Protein AF-A0A9P6EJQ8-F1 (afdb_monomer_lite)

Secondary structure (DSSP, 8-state):
----------S-------HHHHHHHHHHS-SS-SEEE-TTT--EEE-----GGGS-GGGGGG---SS--------HHHHHHHHHHHHHHHHHHHHHHHHHHHHHHHHHHHHHHHHHHHHHHHHHHHHHHHHHHHHHHHHHHHHHHHHHHHHHHHHHHS-----------

Structure (mmCIF, N/CA/C/O backbone):
data_AF-A0A9P6EJQ8-F1
#
_entry.id   AF-A0A9P6EJQ8-F1
#
loop_
_atom_site.group_PDB
_atom_site.id
_atom_site.type_symbol
_atom_site.label_atom_id
_atom_site.label_alt_id
_atom_site.label_comp_id
_atom_site.label_asym_id
_atom_site.label_entity_id
_atom_site.label_seq_id
_atom_site.pdbx_PDB_ins_code
_atom_site.Cartn_x
_atom_site.Cartn_y
_atom_site.Cartn_z
_atom_site.occupancy
_atom_site.B_iso_or_equiv
_atom_site.auth_seq_id
_atom_site.auth_comp_id
_atom_site.auth_asym_id
_atom_site.auth_atom_id
_atom_site.pdbx_PDB_model_num
ATOM 1 N N . MET A 1 1 ? -19.144 -16.419 41.735 1.00 32.59 1 MET A N 1
ATOM 2 C CA . MET A 1 1 ? -19.347 -16.273 43.192 1.00 32.59 1 MET A CA 1
ATOM 3 C C . MET A 1 1 ? -20.731 -16.793 43.532 1.00 32.59 1 MET A C 1
ATOM 5 O O . MET A 1 1 ? -21.702 -16.276 43.000 1.00 32.59 1 MET A O 1
ATOM 9 N N . ALA A 1 2 ? -20.804 -17.858 44.329 1.00 35.34 2 ALA A N 1
ATOM 10 C CA . ALA A 1 2 ? -22.053 -18.372 44.878 1.00 35.34 2 ALA A CA 1
ATOM 11 C C . ALA A 1 2 ? -22.393 -17.565 46.135 1.00 35.34 2 ALA A C 1
ATOM 13 O O . ALA A 1 2 ? -21.548 -17.450 47.021 1.00 35.34 2 ALA A O 1
ATOM 14 N N . ILE A 1 3 ? -23.602 -17.015 46.213 1.00 35.62 3 ILE A N 1
ATOM 15 C CA . ILE A 1 3 ? -24.101 -16.375 47.430 1.00 35.62 3 ILE A CA 1
ATOM 16 C C . ILE A 1 3 ? -25.150 -17.320 48.012 1.00 35.62 3 ILE A C 1
ATOM 18 O O . ILE A 1 3 ? -26.318 -17.285 47.643 1.00 35.62 3 ILE A O 1
ATOM 22 N N . ASN A 1 4 ? -24.688 -18.237 48.861 1.00 40.84 4 ASN A N 1
ATOM 23 C CA . ASN A 1 4 ? -25.541 -19.063 49.707 1.00 40.84 4 ASN A CA 1
ATOM 24 C C . ASN A 1 4 ? -25.697 -18.375 51.070 1.00 40.84 4 ASN A C 1
ATOM 26 O O . ASN A 1 4 ? -24.705 -18.089 51.736 1.00 40.84 4 ASN A O 1
ATOM 30 N N . GLY A 1 5 ? -26.942 -18.170 51.496 1.00 33.09 5 GLY A N 1
ATOM 31 C CA . GLY A 1 5 ? -27.346 -17.700 52.826 1.00 33.09 5 GLY A CA 1
ATOM 32 C C . GLY A 1 5 ? -28.741 -17.069 52.727 1.00 33.09 5 GLY A C 1
ATOM 33 O O . GLY A 1 5 ? -29.002 -16.354 51.776 1.00 33.09 5 GLY A O 1
ATOM 34 N N . HIS A 1 6 ? -29.716 -17.272 53.607 1.00 35.44 6 HIS A N 1
ATOM 35 C CA . HIS A 1 6 ? -29.746 -17.926 54.905 1.00 35.44 6 HIS A CA 1
ATOM 36 C C . HIS A 1 6 ? -31.216 -18.220 55.279 1.00 35.44 6 HIS A C 1
ATOM 38 O O . HIS A 1 6 ? -32.155 -17.707 54.673 1.00 35.44 6 HIS A O 1
ATOM 44 N N . LYS A 1 7 ? -31.384 -19.060 56.304 1.00 36.50 7 LYS A N 1
ATOM 45 C CA . LYS A 1 7 ? -32.645 -19.442 56.957 1.00 36.50 7 LYS A CA 1
ATOM 46 C C . LYS A 1 7 ? -33.458 -18.240 57.461 1.00 36.50 7 LYS A C 1
ATOM 48 O O . LYS A 1 7 ? -32.913 -17.179 57.742 1.00 36.50 7 LYS A O 1
ATOM 53 N N . GLY A 1 8 ? -34.762 -18.484 57.608 1.00 43.97 8 GLY A N 1
ATOM 54 C CA . GLY A 1 8 ? -35.809 -17.521 57.929 1.00 43.97 8 GLY A CA 1
ATOM 55 C C . GLY A 1 8 ? -35.486 -16.501 59.020 1.00 43.97 8 GLY A C 1
ATOM 56 O O . GLY A 1 8 ? -35.063 -16.834 60.121 1.00 43.97 8 GLY A O 1
ATOM 57 N N . SER A 1 9 ? -35.787 -15.248 58.709 1.00 31.92 9 SER A N 1
ATOM 58 C CA . SER A 1 9 ? -36.305 -14.259 59.648 1.00 31.92 9 SER A CA 1
ATOM 59 C C . SER A 1 9 ? -36.987 -13.152 58.844 1.00 31.92 9 SER A C 1
ATOM 61 O O . SER A 1 9 ? -36.518 -12.726 57.791 1.00 31.92 9 SER A O 1
ATOM 63 N N . SER A 1 10 ? -38.164 -12.775 59.329 1.00 41.62 10 SER A N 1
ATOM 64 C CA . SER A 1 10 ? -39.053 -11.734 58.826 1.00 41.62 10 SER A CA 1
ATOM 65 C C . SER A 1 10 ? -38.354 -10.371 58.775 1.00 41.62 10 SER A C 1
ATOM 67 O O . SER A 1 10 ? -38.403 -9.642 59.756 1.00 41.62 10 SER A O 1
ATOM 69 N N . TRP A 1 11 ? -37.758 -10.015 57.637 1.00 33.53 11 TRP A N 1
ATOM 70 C CA . TRP A 1 11 ? -37.436 -8.638 57.245 1.00 33.53 11 TRP A CA 1
ATOM 71 C C . TRP A 1 11 ? -37.522 -8.549 55.715 1.00 33.53 11 TRP A C 1
ATOM 73 O O . TRP A 1 11 ? -37.157 -9.500 55.028 1.00 33.53 11 TRP A O 1
ATOM 83 N N . LEU A 1 12 ? -38.082 -7.460 55.178 1.00 39.53 12 LEU A N 1
ATOM 84 C CA . LEU A 1 12 ? -38.324 -7.265 53.743 1.00 39.53 12 LEU A CA 1
ATOM 85 C C . LEU A 1 12 ? -37.039 -7.472 52.914 1.00 39.53 12 LEU A C 1
ATOM 87 O O . LEU A 1 12 ? -36.185 -6.591 52.863 1.00 39.53 12 LEU A O 1
ATOM 91 N N . TYR A 1 13 ? -36.915 -8.614 52.233 1.00 43.34 13 TYR A N 1
ATOM 92 C CA . TYR A 1 13 ? -35.841 -8.864 51.271 1.00 43.34 13 TYR A CA 1
ATOM 93 C C . TYR A 1 13 ? -36.190 -8.211 49.930 1.00 43.34 13 TYR A C 1
ATOM 95 O O . TYR A 1 13 ? -37.126 -8.621 49.242 1.00 43.34 13 TYR A O 1
ATOM 103 N N . TRP A 1 14 ? -35.433 -7.181 49.555 1.00 50.50 14 TRP A N 1
ATOM 104 C CA . TRP A 1 14 ? -35.438 -6.644 48.199 1.00 50.50 14 TRP A CA 1
ATOM 105 C C . TRP A 1 14 ? -34.498 -7.490 47.334 1.00 50.50 14 TRP A C 1
ATOM 107 O O . TRP A 1 14 ? -33.297 -7.547 47.589 1.00 50.50 14 TRP A O 1
ATOM 117 N N . HIS A 1 15 ? -35.053 -8.173 46.335 1.00 62.97 15 HIS A N 1
ATOM 118 C CA . HIS A 1 15 ? -34.300 -8.988 45.384 1.00 62.97 15 HIS A CA 1
ATOM 119 C C . HIS A 1 15 ? -34.086 -8.195 44.089 1.00 62.97 15 HIS A C 1
ATOM 121 O O . HIS A 1 15 ? -35.040 -7.652 43.528 1.00 62.97 15 HIS A O 1
ATOM 127 N N . ILE A 1 16 ? -32.838 -8.122 43.618 1.00 63.78 16 ILE A N 1
ATOM 128 C CA . ILE A 1 16 ? -32.482 -7.460 42.358 1.00 63.78 16 ILE A CA 1
ATOM 129 C C . ILE A 1 16 ? -32.350 -8.533 41.280 1.00 63.78 16 ILE A C 1
ATOM 131 O O . ILE A 1 16 ? -31.475 -9.392 41.362 1.00 63.78 16 ILE A O 1
ATOM 135 N N . TYR A 1 17 ? -33.195 -8.462 40.256 1.00 65.12 17 TYR A N 1
ATOM 136 C CA . TYR A 1 17 ? -33.142 -9.340 39.087 1.00 65.12 17 TYR A CA 1
ATOM 137 C C . TYR A 1 17 ? -32.623 -8.562 37.875 1.00 65.12 17 TYR A C 1
ATOM 139 O O . TYR A 1 17 ? -32.929 -7.380 37.716 1.00 65.12 17 TYR A O 1
ATOM 147 N N . CYS A 1 18 ? -31.840 -9.209 37.006 1.00 60.53 18 CYS A N 1
ATOM 148 C CA . CYS A 1 18 ? -31.455 -8.599 35.734 1.00 60.53 18 CYS A CA 1
ATOM 149 C C . CYS A 1 18 ? -32.655 -8.557 34.770 1.00 60.53 18 CYS A C 1
ATOM 151 O O . CYS A 1 18 ? -33.633 -9.287 34.946 1.00 60.53 18 CYS A O 1
ATOM 153 N N . ASN A 1 19 ? -32.569 -7.729 33.724 1.00 59.53 19 ASN A N 1
ATOM 154 C CA . ASN A 1 19 ? -33.673 -7.545 32.777 1.00 59.53 19 ASN A CA 1
ATOM 155 C C . ASN A 1 19 ? -34.105 -8.867 32.107 1.00 59.53 19 ASN A C 1
ATOM 157 O O . ASN A 1 19 ? -35.291 -9.100 31.907 1.00 59.53 19 ASN A O 1
ATOM 161 N N . ASN A 1 20 ? -33.158 -9.772 31.837 1.00 63.69 20 ASN A N 1
ATOM 162 C CA . ASN A 1 20 ? -33.460 -11.080 31.249 1.00 63.69 20 ASN A CA 1
ATOM 163 C C . ASN A 1 20 ? -34.264 -11.959 32.213 1.00 63.69 20 ASN A C 1
ATOM 165 O O . ASN A 1 20 ? -35.306 -12.471 31.829 1.00 63.69 20 ASN A O 1
ATOM 169 N N . CYS A 1 21 ? -33.857 -12.047 33.484 1.00 62.03 21 CYS A N 1
ATOM 170 C CA . CYS A 1 21 ? -34.600 -12.807 34.492 1.00 62.03 21 CYS A CA 1
ATOM 171 C C . CYS A 1 21 ? -36.030 -12.280 34.684 1.00 62.03 21 CYS A C 1
ATOM 173 O O . CYS A 1 21 ? -36.950 -13.068 34.894 1.00 62.03 21 CYS A O 1
ATOM 175 N N . ILE A 1 22 ? -36.227 -10.960 34.606 1.00 68.25 22 ILE A N 1
ATOM 176 C CA . ILE A 1 22 ? -37.558 -10.342 34.692 1.00 68.25 22 ILE A CA 1
ATOM 177 C C . ILE A 1 22 ? -38.393 -10.698 33.457 1.00 68.25 22 ILE A C 1
ATOM 179 O O . ILE A 1 22 ? -39.538 -11.122 33.601 1.00 68.25 22 ILE A O 1
ATOM 183 N N . ASN A 1 23 ? -37.824 -10.567 32.258 1.00 65.25 23 ASN A N 1
ATOM 184 C CA . ASN A 1 23 ? -38.519 -10.876 31.008 1.00 65.25 23 ASN A CA 1
ATOM 185 C C . ASN A 1 23 ? -38.900 -12.356 30.910 1.00 65.25 23 ASN A C 1
ATOM 187 O O . ASN A 1 23 ? -40.037 -12.666 30.560 1.00 65.25 23 ASN A O 1
ATOM 191 N N . ASP A 1 24 ? -37.995 -13.257 31.289 1.00 69.56 24 ASP A N 1
ATOM 192 C CA . ASP A 1 24 ? -38.246 -14.699 31.311 1.00 69.56 24 ASP A CA 1
ATOM 193 C C . ASP A 1 24 ? -39.367 -15.044 32.300 1.00 69.56 24 ASP A C 1
ATOM 195 O O . ASP A 1 24 ? -40.251 -15.848 32.000 1.00 69.56 24 ASP A O 1
ATOM 199 N N . TYR A 1 25 ? -39.386 -14.385 33.464 1.00 70.31 25 TYR A N 1
ATOM 200 C CA . TYR A 1 25 ? -40.440 -14.557 34.459 1.00 70.31 25 TYR A CA 1
ATOM 201 C C . TYR A 1 25 ? -41.805 -14.065 33.959 1.00 70.31 25 TYR A C 1
ATOM 203 O O . TYR A 1 25 ? -42.810 -14.764 34.100 1.00 70.31 25 TYR A O 1
ATOM 211 N N . VAL A 1 26 ? -41.852 -12.876 33.350 1.00 66.38 26 VAL A N 1
ATOM 212 C CA . VAL A 1 26 ? -43.079 -12.308 32.768 1.00 66.38 26 VAL A CA 1
ATOM 213 C C . VAL A 1 26 ? -43.595 -13.183 31.624 1.00 66.38 26 VAL A C 1
ATOM 215 O O . VAL A 1 26 ? -44.798 -13.424 31.543 1.00 66.38 26 VAL A O 1
ATOM 218 N N . ALA A 1 27 ? -42.702 -13.703 30.780 1.00 68.31 27 ALA A N 1
ATOM 219 C CA . ALA A 1 27 ? -43.055 -14.591 29.677 1.00 68.31 27 ALA A CA 1
ATOM 220 C C . ALA A 1 27 ? -43.571 -15.961 30.154 1.00 68.31 27 ALA A C 1
ATOM 222 O O . ALA A 1 27 ? -44.469 -16.529 29.532 1.00 68.31 27 ALA A O 1
ATOM 223 N N . ALA A 1 28 ? -43.028 -16.487 31.257 1.00 70.19 28 ALA A N 1
ATOM 224 C CA . ALA A 1 28 ? -43.421 -17.776 31.825 1.00 70.19 28 ALA A CA 1
ATOM 225 C C . ALA A 1 28 ? -44.683 -17.711 32.705 1.00 70.19 28 ALA A C 1
ATOM 227 O O . ALA A 1 28 ? -45.318 -18.742 32.946 1.00 70.19 28 ALA A O 1
ATOM 228 N N . SER A 1 29 ? -45.050 -16.533 33.219 1.00 63.66 29 SER A N 1
ATOM 229 C CA . SER A 1 29 ? -46.166 -16.410 34.156 1.00 63.66 29 SER A CA 1
ATOM 230 C C . SER A 1 29 ? -47.521 -16.549 33.440 1.00 63.66 29 SER A C 1
ATOM 232 O O . SER A 1 29 ? -47.786 -15.848 32.457 1.00 63.66 29 SER A O 1
ATOM 234 N N . PRO A 1 30 ? -48.426 -17.434 33.903 1.00 56.09 30 PRO A N 1
ATOM 235 C CA . PRO A 1 30 ? -49.747 -17.577 33.308 1.00 56.09 30 PRO A CA 1
ATOM 236 C C . PRO A 1 30 ? -50.533 -16.269 33.465 1.00 56.09 30 PRO A C 1
ATOM 238 O O . PRO A 1 30 ? -50.619 -15.722 34.560 1.00 56.09 30 PRO A O 1
ATOM 241 N N . LYS A 1 31 ? -51.145 -15.801 32.366 1.00 54.47 31 LYS A N 1
ATOM 242 C CA . LYS A 1 31 ? -51.876 -14.524 32.173 1.00 54.47 31 LYS A CA 1
ATOM 243 C C . LYS A 1 31 ? -53.062 -14.238 33.128 1.00 54.47 31 LYS A C 1
ATOM 245 O O . LYS A 1 31 ? -53.940 -13.447 32.796 1.00 54.47 31 LYS A O 1
ATOM 250 N N . LYS A 1 32 ? -53.161 -14.887 34.288 1.00 50.69 32 LYS A N 1
ATOM 251 C CA . LYS A 1 32 ? -54.255 -14.728 35.252 1.00 50.69 32 LYS A CA 1
ATOM 252 C C . LYS A 1 32 ? -53.740 -14.098 36.539 1.00 50.69 32 LYS A C 1
ATOM 254 O O . LYS A 1 32 ? -53.442 -14.784 37.509 1.00 50.69 32 LYS A O 1
ATOM 259 N N . GLY A 1 33 ? -53.704 -12.771 36.528 1.00 56.41 33 GLY A N 1
ATOM 260 C CA . GLY A 1 33 ? -53.516 -11.948 37.715 1.00 56.41 33 GLY A CA 1
ATOM 261 C C . GLY A 1 33 ? -52.240 -11.129 37.650 1.00 56.41 33 GLY A C 1
ATOM 262 O O . GLY A 1 33 ? -51.164 -11.649 37.373 1.00 56.41 33 GLY A O 1
ATOM 263 N N . PHE A 1 34 ? -52.371 -9.839 37.949 1.00 63.56 34 PHE A N 1
ATOM 264 C CA . PHE A 1 34 ? -51.285 -8.889 38.194 1.00 63.56 34 PHE A CA 1
ATOM 265 C C . PHE A 1 34 ? -50.515 -9.254 39.474 1.00 63.56 34 PHE A C 1
ATOM 267 O O . PHE A 1 34 ? -50.349 -8.430 40.368 1.00 63.56 34 PHE A O 1
ATOM 274 N N . SER A 1 35 ? -50.100 -10.511 39.621 1.00 62.72 35 SER A N 1
ATOM 275 C CA . SER A 1 35 ? -49.397 -11.034 40.783 1.00 62.72 35 SER A CA 1
ATOM 276 C C . SER A 1 35 ? -48.364 -12.077 40.375 1.00 62.72 35 SER A C 1
ATOM 278 O O . SER A 1 35 ? -48.712 -13.087 39.769 1.00 62.72 35 SER A O 1
ATOM 280 N N . GLY A 1 36 ? -47.106 -11.833 40.732 1.00 70.62 36 GLY A N 1
ATOM 281 C CA . GLY A 1 36 ? -46.003 -12.778 40.617 1.00 70.62 36 GLY A CA 1
ATOM 282 C C . GLY A 1 36 ? -45.647 -13.393 41.971 1.00 70.62 36 GLY A C 1
ATOM 283 O O . GLY A 1 36 ? -46.052 -12.913 43.025 1.00 70.62 36 GLY A O 1
ATOM 284 N N . LYS A 1 37 ? -44.872 -14.472 41.952 1.00 70.88 37 LYS A N 1
ATOM 285 C CA . LYS A 1 37 ? -44.185 -15.064 43.101 1.00 70.88 37 LYS A CA 1
ATOM 286 C C . LYS A 1 37 ? -42.689 -14.887 42.918 1.00 70.88 37 LYS A C 1
ATOM 288 O O . LYS A 1 37 ? -42.164 -15.191 41.852 1.00 70.88 37 LYS A O 1
ATOM 293 N N . CYS A 1 38 ? -42.013 -14.424 43.961 1.00 69.12 38 CYS A N 1
ATOM 294 C CA . CYS A 1 38 ? -40.561 -14.310 43.962 1.00 69.12 38 CYS A CA 1
ATOM 295 C C . CYS A 1 38 ? -39.934 -15.703 43.735 1.00 69.12 38 CYS A C 1
ATOM 297 O O . CYS A 1 38 ? -40.295 -16.633 44.462 1.00 69.12 38 CYS A O 1
ATOM 299 N N . PRO A 1 39 ? -39.028 -15.889 42.759 1.00 69.06 39 PRO A N 1
ATOM 300 C CA . PRO A 1 39 ? -38.387 -17.184 42.524 1.00 69.06 39 PRO A CA 1
ATOM 301 C C . PRO A 1 39 ? -37.532 -17.650 43.713 1.00 69.06 39 PRO A C 1
ATOM 303 O O . PRO A 1 39 ? -37.412 -18.855 43.925 1.00 69.06 39 PRO A O 1
ATOM 306 N N . ASP A 1 40 ? -37.027 -16.721 44.533 1.00 61.22 40 ASP A N 1
ATOM 307 C CA . ASP A 1 40 ? -36.186 -17.040 45.692 1.00 61.22 40 ASP A CA 1
ATOM 308 C C . ASP A 1 40 ? -37.006 -17.325 46.958 1.00 61.22 40 ASP A C 1
ATOM 310 O O . ASP A 1 40 ? -36.880 -18.383 47.573 1.00 61.22 40 ASP A O 1
ATOM 314 N N . CYS A 1 41 ? -37.885 -16.400 47.360 1.00 74.06 41 CYS A N 1
ATOM 315 C CA . CYS A 1 41 ? -38.611 -16.500 48.633 1.00 74.06 41 CYS A CA 1
ATOM 316 C C . CYS A 1 41 ? -40.071 -16.956 48.493 1.00 74.06 41 CYS A C 1
ATOM 318 O O . CYS A 1 41 ? -40.764 -17.125 49.495 1.00 74.06 41 CYS A O 1
ATOM 320 N N . ARG A 1 42 ? -40.560 -17.158 47.259 1.00 74.69 42 ARG A N 1
ATOM 321 C CA . ARG A 1 42 ? -41.945 -17.550 46.915 1.00 74.69 42 ARG A CA 1
ATOM 322 C C . ARG A 1 42 ? -43.040 -16.604 47.421 1.00 74.69 42 ARG A C 1
ATOM 324 O O . ARG A 1 42 ? -44.223 -16.900 47.239 1.00 74.69 42 ARG A O 1
ATOM 331 N N . ALA A 1 43 ? -42.670 -15.461 47.999 1.00 70.25 43 ALA A N 1
ATOM 332 C CA . ALA A 1 43 ? -43.604 -14.424 48.405 1.00 70.25 43 ALA A CA 1
ATOM 333 C C . ALA A 1 43 ? -44.376 -13.912 47.186 1.00 70.25 43 ALA A C 1
ATOM 335 O O . ALA A 1 43 ? -43.799 -13.698 46.118 1.00 70.25 43 ALA A O 1
ATOM 336 N N . THR A 1 44 ? -45.688 -13.743 47.347 1.00 66.00 44 THR A N 1
ATOM 337 C CA . THR A 1 44 ? -46.549 -13.230 46.278 1.00 66.00 44 THR A CA 1
ATOM 338 C C . THR A 1 44 ? -46.485 -11.706 46.286 1.00 66.00 44 THR A C 1
ATOM 340 O O . THR A 1 44 ? -46.684 -11.088 47.327 1.00 66.00 44 THR A O 1
ATOM 343 N N . PHE A 1 45 ? -46.213 -11.100 45.138 1.00 67.12 45 PHE A N 1
ATOM 344 C CA . PHE A 1 45 ? -46.164 -9.656 44.939 1.00 67.12 45 PHE A CA 1
ATOM 345 C C . PHE A 1 45 ? -47.094 -9.270 43.794 1.00 67.12 45 PHE A C 1
ATOM 347 O O . PHE A 1 45 ? -47.319 -10.070 42.890 1.00 67.12 45 PHE A O 1
ATOM 354 N N . ARG A 1 46 ? -47.656 -8.057 43.814 1.00 62.12 46 ARG A N 1
ATOM 355 C CA . ARG A 1 46 ? -48.467 -7.574 42.692 1.00 62.12 46 ARG A CA 1
ATOM 356 C C . ARG A 1 46 ? -47.585 -6.950 41.609 1.00 62.12 46 ARG A C 1
ATOM 358 O O . ARG A 1 46 ? -46.785 -6.070 41.896 1.00 62.12 46 ARG A O 1
ATOM 365 N N . LEU A 1 47 ? -47.767 -7.398 40.372 1.00 62.44 47 LEU A N 1
ATOM 366 C CA . LEU A 1 47 ? -47.222 -6.807 39.152 1.00 62.44 47 LEU A CA 1
ATOM 367 C C . LEU A 1 47 ? -48.188 -5.714 38.677 1.00 62.44 47 LEU A C 1
ATOM 369 O O . LEU A 1 47 ? -48.887 -5.899 37.688 1.00 62.44 47 LEU A O 1
ATOM 373 N N . ILE A 1 48 ? -48.308 -4.611 39.416 1.00 58.75 48 ILE A N 1
ATOM 374 C CA . ILE A 1 48 ? -49.041 -3.440 38.920 1.00 58.75 48 ILE A CA 1
ATOM 375 C C . ILE A 1 48 ? -48.003 -2.529 38.273 1.00 58.75 48 ILE A C 1
ATOM 377 O O . ILE A 1 48 ? -47.209 -1.898 38.966 1.00 58.75 48 ILE A O 1
ATOM 381 N N . ALA A 1 49 ? -47.983 -2.501 36.944 1.00 53.12 49 ALA A N 1
ATOM 382 C CA . ALA A 1 49 ? -47.465 -1.349 36.228 1.00 53.12 49 ALA A CA 1
ATOM 383 C C . ALA A 1 49 ? -48.631 -0.366 36.142 1.00 53.12 49 ALA A C 1
ATOM 385 O O . ALA A 1 49 ? -49.520 -0.551 35.317 1.00 53.12 49 ALA A O 1
ATOM 386 N N . SER A 1 50 ? -48.694 0.598 37.058 1.00 54.25 50 SER A N 1
ATOM 387 C CA . SER A 1 50 ? -49.598 1.728 36.871 1.00 54.25 50 SER A CA 1
ATOM 388 C C . SER A 1 50 ? -49.010 2.556 35.735 1.00 54.25 50 SER A C 1
ATOM 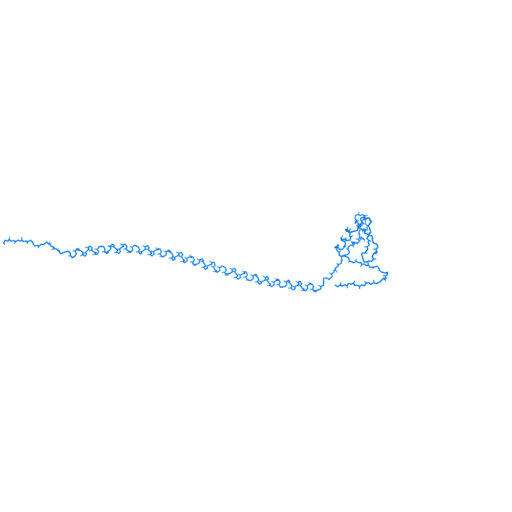390 O O . SER A 1 50 ? -47.850 2.964 35.827 1.00 54.25 50 SER A O 1
ATOM 392 N N . ASP A 1 51 ? -49.761 2.763 34.658 1.00 59.06 51 ASP A N 1
ATOM 393 C CA . ASP A 1 51 ? -49.436 3.849 33.743 1.00 59.06 51 ASP A CA 1
ATOM 394 C C . ASP A 1 51 ? -49.567 5.150 34.556 1.00 59.06 51 ASP A C 1
ATOM 396 O O . ASP A 1 51 ? -50.586 5.328 35.232 1.00 59.06 51 ASP A O 1
ATOM 400 N N . PRO A 1 52 ? -48.557 6.040 34.583 1.00 61.56 52 PRO A N 1
ATOM 401 C CA . PRO A 1 52 ? -48.702 7.336 35.231 1.00 61.56 52 PRO A CA 1
ATOM 402 C C . PRO A 1 52 ? -49.956 8.076 34.758 1.00 61.56 52 PRO A C 1
ATOM 404 O O . PRO A 1 52 ? -50.572 8.759 35.562 1.00 61.56 52 PRO A O 1
ATOM 407 N N . SER A 1 53 ? -50.381 7.878 33.502 1.00 66.50 53 SER A N 1
ATOM 408 C CA . SER A 1 53 ? -51.597 8.479 32.941 1.00 66.50 53 SER A CA 1
ATOM 409 C C . SER A 1 53 ? -52.909 8.054 33.618 1.00 66.50 53 SER A C 1
ATOM 411 O O . SER A 1 53 ? -53.914 8.736 33.436 1.00 66.50 53 SER A O 1
ATOM 413 N N . ASP A 1 54 ? -52.913 6.978 34.412 1.00 64.44 54 ASP A N 1
ATOM 414 C CA . ASP A 1 54 ? -54.085 6.532 35.179 1.00 64.44 54 ASP A CA 1
ATOM 415 C C . ASP A 1 54 ? -54.200 7.212 36.559 1.00 64.44 54 ASP A C 1
ATOM 417 O O . ASP A 1 54 ? -55.184 7.004 37.276 1.00 64.44 54 ASP A O 1
ATOM 421 N N . LEU A 1 55 ? -53.200 8.007 36.968 1.00 66.25 55 LEU A N 1
ATOM 422 C CA . LEU A 1 55 ? -53.235 8.785 38.205 1.00 66.25 55 LEU A CA 1
ATOM 423 C C . LEU A 1 55 ? -53.554 10.267 37.930 1.00 66.25 55 LEU A C 1
ATOM 425 O O . LEU A 1 55 ? -53.160 10.809 36.903 1.00 66.25 55 LEU A O 1
ATOM 429 N N . PRO A 1 56 ? -54.231 10.964 38.863 1.00 79.50 56 PRO A N 1
ATOM 430 C CA . PRO A 1 56 ? -54.306 12.421 38.828 1.00 79.50 56 PRO A CA 1
ATOM 431 C C . PRO A 1 56 ? -52.907 13.052 38.896 1.00 79.50 56 PRO A C 1
ATOM 433 O O . PRO A 1 56 ? -52.029 12.551 39.609 1.00 79.50 56 PRO A O 1
ATOM 436 N N . GLU A 1 57 ? -52.715 14.185 38.209 1.00 79.25 57 GLU A N 1
ATOM 437 C CA . GLU A 1 57 ? -51.412 14.863 38.103 1.00 79.25 57 GLU A CA 1
ATOM 438 C C . GLU A 1 57 ? -50.791 15.206 39.465 1.00 79.25 57 GLU A C 1
ATOM 440 O O . GLU A 1 57 ? -49.566 15.204 39.603 1.00 79.25 57 GLU A O 1
ATOM 445 N N . GLU A 1 58 ? -51.613 15.425 40.497 1.00 81.31 58 GLU A N 1
ATOM 446 C CA . GLU A 1 58 ? -51.150 15.716 41.859 1.00 81.31 58 GLU A CA 1
ATOM 447 C C . GLU A 1 58 ? -50.322 14.569 42.463 1.00 81.31 58 GLU A C 1
ATOM 449 O O . GLU A 1 58 ? -49.497 14.791 43.353 1.00 81.31 58 GLU A O 1
ATOM 454 N N . TYR A 1 59 ? -50.509 13.341 41.967 1.00 70.56 59 TYR A N 1
ATOM 455 C CA . TYR A 1 59 ? -49.826 12.144 42.451 1.00 70.56 59 TYR A CA 1
ATOM 456 C C . TYR A 1 59 ? -48.606 11.742 41.610 1.00 70.56 59 TYR A C 1
ATOM 458 O O . TYR A 1 59 ? -47.791 10.942 42.078 1.00 70.56 59 TYR A O 1
ATOM 466 N N . HIS A 1 60 ? -48.418 12.319 40.417 1.00 74.00 60 HIS A N 1
ATOM 467 C CA . HIS A 1 60 ? -47.262 12.036 39.553 1.00 74.00 60 HIS A CA 1
ATOM 468 C C . HIS A 1 60 ? -45.897 12.262 40.231 1.00 74.00 60 HIS A C 1
ATOM 470 O O . HIS A 1 60 ? -45.014 11.422 40.049 1.00 74.00 60 HIS A O 1
ATOM 476 N N . PRO A 1 61 ? -45.683 13.311 41.056 1.00 73.94 61 PRO A N 1
ATOM 477 C CA . PRO A 1 61 ? -44.397 13.524 41.730 1.00 73.94 61 PRO A CA 1
ATOM 478 C C . PRO A 1 61 ? -44.039 12.418 42.731 1.00 73.94 61 PRO A C 1
ATOM 480 O O . PRO A 1 61 ? -42.866 12.211 43.039 1.00 73.94 61 PRO A O 1
ATOM 483 N N . PHE A 1 62 ? -45.044 11.703 43.242 1.00 66.62 62 PHE A N 1
ATOM 484 C CA . PHE A 1 62 ? -44.875 10.594 44.182 1.00 66.62 62 PHE A CA 1
ATOM 485 C C . PHE A 1 62 ? -44.774 9.239 43.472 1.00 66.62 62 PHE A C 1
ATOM 487 O O . PHE A 1 62 ? -44.484 8.224 44.112 1.00 66.62 62 PHE A O 1
ATOM 494 N N . PHE A 1 63 ? -44.972 9.212 42.150 1.00 65.81 63 PHE A N 1
ATOM 495 C CA . PHE A 1 63 ? -44.788 8.033 41.319 1.00 65.81 63 PHE A CA 1
ATOM 496 C C . PHE A 1 63 ? -43.293 7.791 41.084 1.00 65.81 63 PHE A C 1
ATOM 498 O O . PHE A 1 63 ? -42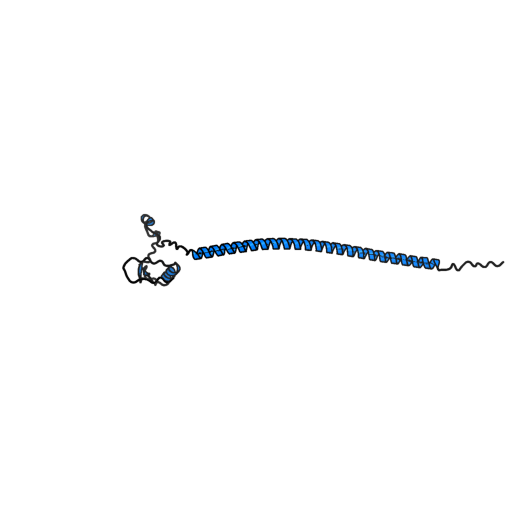.692 8.193 40.088 1.00 65.81 63 PHE A O 1
ATOM 505 N N . VAL A 1 64 ? -42.649 7.141 42.050 1.00 60.97 64 VAL A N 1
ATOM 506 C CA . VAL A 1 64 ? -41.251 6.733 41.918 1.00 60.97 64 VAL A CA 1
ATOM 507 C C . VAL A 1 64 ? -41.196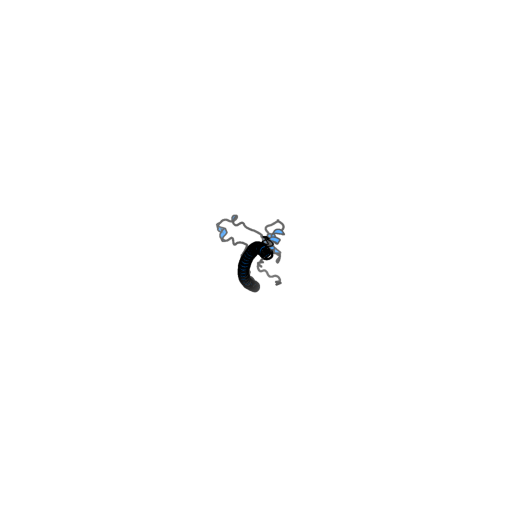 5.600 40.893 1.00 60.97 64 VAL A C 1
ATOM 509 O O . VAL A 1 64 ? -41.789 4.550 41.133 1.00 60.97 64 VAL A O 1
ATOM 512 N N . SER A 1 65 ? -40.497 5.800 39.766 1.00 56.56 65 SER A N 1
ATOM 513 C CA . SER A 1 65 ? -40.211 4.743 38.778 1.00 56.56 65 SER A CA 1
ATOM 514 C C . SER A 1 65 ? -39.914 3.428 39.500 1.00 56.56 65 SER A C 1
ATOM 516 O O . SER A 1 65 ? -38.937 3.334 40.249 1.00 56.56 65 SER A O 1
ATOM 518 N N . SER A 1 66 ? -40.759 2.417 39.283 1.00 53.56 66 SER A N 1
ATOM 519 C CA . SER A 1 66 ? -40.643 1.098 39.922 1.00 53.56 66 SER A CA 1
ATOM 520 C C . SER A 1 66 ? -39.296 0.429 39.625 1.00 53.56 66 SER A C 1
ATOM 522 O O . SER A 1 66 ? -38.827 -0.414 40.391 1.00 53.56 66 SER A O 1
ATOM 524 N N . VAL A 1 67 ? -38.615 0.876 38.567 1.00 57.16 67 VAL A N 1
ATOM 525 C CA . VAL A 1 67 ? -37.220 0.557 38.284 1.00 57.16 67 VAL A CA 1
ATOM 526 C C . VAL A 1 67 ? -36.318 1.583 38.976 1.00 57.16 67 VAL A C 1
ATOM 528 O O . VAL A 1 67 ? -36.011 2.645 38.426 1.00 57.16 67 VAL A O 1
ATOM 531 N N . ARG A 1 68 ? -35.864 1.267 40.195 1.00 60.12 68 ARG A N 1
ATOM 532 C CA . ARG A 1 68 ? -34.707 1.950 40.796 1.00 60.12 68 ARG A CA 1
ATOM 533 C C . ARG A 1 68 ? -33.474 1.607 39.961 1.00 60.12 68 ARG A C 1
ATOM 535 O O . ARG A 1 68 ? -33.135 0.435 39.824 1.00 60.12 68 ARG A O 1
ATOM 542 N N . ARG A 1 69 ? -32.800 2.615 39.399 1.00 57.03 69 ARG A N 1
ATOM 543 C CA . ARG A 1 69 ? -31.513 2.408 38.719 1.00 57.03 69 ARG A CA 1
ATOM 544 C C . ARG A 1 69 ? -30.485 1.974 39.760 1.00 57.03 69 ARG A C 1
ATOM 546 O O . ARG A 1 69 ? -30.175 2.735 40.671 1.00 57.03 69 ARG A O 1
ATOM 553 N N . VAL A 1 70 ? -29.986 0.752 39.626 1.00 56.41 70 VAL A N 1
ATOM 554 C CA . VAL A 1 70 ? -28.900 0.228 40.455 1.00 56.41 70 VAL A CA 1
ATOM 555 C C . VAL A 1 70 ? -27.611 0.417 39.673 1.00 56.41 70 VAL A C 1
ATOM 557 O O . VAL A 1 70 ? -27.439 -0.176 38.609 1.00 56.41 70 VAL A O 1
ATOM 560 N N . TYR A 1 71 ? -26.723 1.269 40.174 1.00 54.56 71 TYR A N 1
ATOM 561 C CA . TYR A 1 71 ? -25.367 1.367 39.649 1.00 54.56 71 TYR A CA 1
ATOM 562 C C . TYR A 1 71 ? -24.563 0.221 40.257 1.00 54.56 71 TYR A C 1
ATOM 564 O O . TYR A 1 71 ? -24.257 0.234 41.445 1.00 54.56 71 TYR A O 1
ATOM 572 N N . ILE A 1 72 ? -24.289 -0.804 39.454 1.00 59.91 72 ILE A N 1
ATOM 573 C CA . ILE A 1 72 ? -23.348 -1.856 39.829 1.00 59.91 72 ILE A CA 1
ATOM 574 C C . ILE A 1 72 ? -21.961 -1.285 39.544 1.00 59.91 72 ILE A C 1
ATOM 576 O O . ILE A 1 72 ? -21.653 -0.972 38.393 1.00 59.91 72 ILE A O 1
ATOM 580 N N . GLU A 1 73 ? -21.142 -1.098 40.579 1.00 56.81 73 GLU A N 1
ATOM 581 C CA . GLU A 1 73 ? -19.720 -0.823 40.387 1.00 56.81 73 GLU A CA 1
ATOM 582 C C . GLU A 1 73 ? -19.118 -2.009 39.630 1.00 56.81 73 GLU A C 1
ATOM 584 O O . GLU A 1 73 ? -19.022 -3.121 40.150 1.00 56.81 73 GLU A O 1
ATOM 589 N N . ASN A 1 74 ? -18.779 -1.789 38.358 1.00 59.06 74 ASN A N 1
ATOM 590 C CA . ASN A 1 74 ? -18.051 -2.778 37.579 1.00 59.06 74 ASN A CA 1
ATOM 591 C C . ASN A 1 74 ? -16.744 -3.091 38.308 1.00 59.06 74 ASN A C 1
ATOM 593 O O . ASN A 1 74 ? -16.010 -2.182 38.697 1.00 59.06 74 ASN A O 1
ATOM 597 N N . ASN A 1 75 ? -16.468 -4.381 38.483 1.00 62.25 75 ASN A N 1
ATOM 598 C CA . ASN A 1 75 ? -15.286 -4.876 39.173 1.00 62.25 75 ASN A CA 1
ATOM 599 C C . ASN A 1 75 ? -14.027 -4.210 38.581 1.00 62.25 75 ASN A C 1
ATOM 601 O O . ASN A 1 75 ? -13.825 -4.264 37.364 1.00 62.25 75 ASN A O 1
ATOM 605 N N . ASN A 1 76 ? -13.191 -3.578 39.416 1.00 68.88 76 ASN A N 1
ATOM 606 C CA . ASN A 1 76 ? -12.019 -2.809 38.960 1.00 68.88 76 ASN A CA 1
ATOM 607 C C . ASN A 1 76 ? -11.101 -3.627 38.030 1.00 68.88 76 ASN A C 1
ATOM 609 O O . ASN A 1 76 ? -10.556 -3.090 37.070 1.00 68.88 76 ASN A O 1
ATOM 613 N N . GLU A 1 77 ? -11.025 -4.946 38.232 1.00 71.88 77 GLU A N 1
ATOM 614 C CA . GLU A 1 77 ? -10.256 -5.862 37.383 1.00 71.88 77 GLU A CA 1
ATOM 615 C C . GLU A 1 77 ? -10.666 -5.847 35.903 1.00 71.88 77 GLU A C 1
ATOM 617 O O . GLU A 1 77 ? -9.817 -5.998 35.024 1.00 71.88 77 GLU A O 1
ATOM 622 N N . ASP A 1 78 ? -11.956 -5.696 35.597 1.00 79.88 78 ASP A N 1
ATOM 623 C CA . ASP A 1 78 ? -12.429 -5.696 34.210 1.00 79.88 78 ASP A CA 1
ATOM 624 C C . ASP A 1 78 ? -12.162 -4.354 33.529 1.00 79.88 78 ASP A C 1
ATOM 626 O O . ASP A 1 78 ? -11.880 -4.316 32.326 1.00 79.88 78 ASP A O 1
ATOM 630 N N . ARG A 1 79 ? -12.155 -3.263 34.305 1.00 82.50 79 ARG A N 1
ATOM 631 C CA . ARG A 1 79 ? -11.728 -1.943 33.834 1.00 82.50 79 ARG A CA 1
ATOM 632 C C . ARG A 1 79 ? -10.235 -1.939 33.516 1.00 82.50 79 ARG A C 1
ATOM 634 O O . ARG A 1 79 ? -9.867 -1.559 32.408 1.00 82.50 79 ARG A O 1
ATOM 641 N N . ASP A 1 80 ? -9.398 -2.452 34.412 1.00 86.44 80 ASP A N 1
ATOM 642 C CA . ASP A 1 80 ? -7.942 -2.477 34.226 1.00 86.44 80 ASP A CA 1
ATOM 643 C C . ASP A 1 80 ? -7.539 -3.361 33.029 1.00 86.44 80 ASP A C 1
ATOM 645 O O . ASP A 1 80 ? -6.697 -2.987 32.205 1.00 86.44 80 ASP A O 1
ATOM 649 N N . LYS A 1 81 ? -8.207 -4.513 32.848 1.00 89.62 81 LYS A N 1
ATOM 650 C CA . LYS A 1 81 ? -8.040 -5.362 31.651 1.00 89.62 81 LYS A CA 1
ATOM 651 C C . LYS A 1 81 ? -8.431 -4.625 30.371 1.00 89.62 81 LYS A C 1
ATOM 653 O O . LYS A 1 81 ? -7.778 -4.801 29.337 1.00 89.62 81 LYS A O 1
ATOM 658 N N . LEU A 1 82 ? -9.510 -3.844 30.407 1.00 90.12 82 LEU A N 1
ATOM 659 C CA . LEU A 1 82 ? -9.968 -3.078 29.252 1.00 90.12 82 LEU A CA 1
ATOM 660 C C . LEU A 1 82 ? -8.995 -1.941 28.923 1.00 90.12 82 LEU A C 1
ATOM 662 O O . LEU A 1 82 ? -8.629 -1.780 27.760 1.00 90.12 82 LEU A O 1
ATOM 666 N N . GLU A 1 83 ? -8.508 -1.217 29.928 1.00 93.44 83 GLU A N 1
ATOM 667 C CA . GLU A 1 83 ? -7.504 -0.161 29.766 1.00 93.44 83 GLU A CA 1
ATOM 668 C C . GLU A 1 83 ? -6.200 -0.703 29.175 1.00 93.44 83 GLU A C 1
ATOM 670 O O . GLU A 1 83 ? -5.676 -0.139 28.209 1.00 93.44 83 GLU A O 1
ATOM 675 N N . HIS A 1 84 ? -5.725 -1.853 29.661 1.00 95.06 84 HIS A N 1
ATOM 676 C CA . HIS A 1 84 ? -4.550 -2.516 29.098 1.00 95.06 84 HIS A CA 1
ATOM 677 C C . HIS A 1 84 ? -4.758 -2.893 27.624 1.00 95.06 84 HIS A C 1
ATOM 679 O O . HIS A 1 84 ? -3.888 -2.653 26.783 1.00 95.06 84 HIS A O 1
ATOM 685 N N . LYS A 1 85 ? -5.929 -3.446 27.273 1.00 96.19 85 LYS A N 1
ATOM 686 C CA . LYS A 1 85 ? -6.268 -3.759 25.874 1.00 96.19 85 LYS A CA 1
ATOM 687 C C . LYS A 1 85 ? -6.286 -2.506 25.007 1.00 96.19 85 LYS A C 1
ATOM 689 O O . LYS A 1 85 ? -5.732 -2.531 23.912 1.00 96.19 85 LYS A O 1
ATOM 694 N N . VAL A 1 86 ? -6.888 -1.419 25.486 1.00 97.50 86 VAL A N 1
ATOM 695 C CA . VAL A 1 86 ? -6.935 -0.143 24.759 1.00 97.50 86 VAL A CA 1
ATOM 696 C C . VAL A 1 86 ? -5.526 0.397 24.531 1.00 97.50 86 VAL A C 1
ATOM 698 O O . VAL A 1 86 ? -5.207 0.789 23.410 1.00 97.50 86 VAL A O 1
ATOM 701 N N . LYS A 1 87 ? -4.664 0.372 25.552 1.00 97.75 87 LYS A N 1
ATOM 702 C CA . LYS A 1 87 ? -3.266 0.803 25.434 1.00 97.75 87 LYS A CA 1
ATOM 703 C C . LYS A 1 87 ? -2.514 -0.017 24.384 1.00 97.75 87 LYS A C 1
ATOM 705 O O . LYS A 1 87 ? -1.965 0.548 23.443 1.00 97.75 87 LYS A O 1
ATOM 710 N N . HIS A 1 88 ? -2.582 -1.340 24.485 1.00 97.50 88 HIS A N 1
ATOM 711 C CA . HIS A 1 88 ? -1.926 -2.246 23.544 1.00 97.50 88 HIS A CA 1
ATOM 712 C C . HIS A 1 88 ? -2.439 -2.072 22.103 1.00 97.50 88 HIS A C 1
ATOM 714 O O . HIS A 1 88 ? -1.667 -2.102 21.144 1.00 97.50 88 HIS A O 1
ATOM 720 N N . LEU A 1 89 ? -3.747 -1.859 21.920 1.00 97.75 89 LEU A N 1
ATOM 721 C CA . LEU A 1 89 ? -4.317 -1.591 20.598 1.00 97.75 89 LEU A CA 1
ATOM 722 C C . LEU A 1 89 ? -3.839 -0.252 20.025 1.00 97.75 89 LEU A C 1
ATOM 724 O O . LEU A 1 89 ? -3.545 -0.189 18.833 1.00 97.75 89 LEU A O 1
ATOM 728 N N . LYS A 1 90 ? -3.711 0.790 20.854 1.00 97.88 90 LYS A N 1
ATOM 729 C CA . LYS A 1 90 ? -3.161 2.088 20.434 1.00 97.88 90 LYS A CA 1
ATOM 730 C C . LYS A 1 90 ? -1.704 1.972 19.987 1.00 97.88 90 LYS A C 1
ATOM 732 O O . LYS A 1 90 ? -1.360 2.496 18.934 1.00 97.88 90 LYS A O 1
ATOM 737 N N . GLU A 1 91 ? -0.878 1.244 20.733 1.00 98.06 91 GLU A N 1
ATOM 738 C CA . GLU A 1 91 ? 0.528 1.000 20.375 1.00 98.06 91 GLU A CA 1
ATOM 739 C C . GLU A 1 91 ? 0.648 0.239 19.048 1.00 98.06 91 GLU A C 1
ATOM 741 O O . GLU A 1 91 ? 1.395 0.640 18.155 1.00 98.06 91 GLU A O 1
ATOM 746 N N . ARG A 1 92 ? -0.155 -0.818 18.861 1.00 97.81 92 ARG A N 1
ATOM 747 C CA . ARG A 1 92 ? -0.193 -1.562 17.591 1.00 97.81 92 ARG A CA 1
ATOM 748 C C . ARG A 1 92 ? -0.671 -0.712 16.421 1.00 97.81 92 ARG A C 1
ATOM 750 O O . ARG A 1 92 ? -0.181 -0.896 15.309 1.00 97.81 92 ARG A O 1
ATOM 757 N N . LEU A 1 93 ? -1.637 0.173 16.651 1.00 98.19 93 LEU A N 1
ATOM 758 C CA . LEU A 1 93 ? -2.134 1.079 15.622 1.00 98.19 93 LEU A CA 1
ATOM 759 C C . LEU A 1 93 ? -1.053 2.083 15.210 1.00 98.19 93 LEU A C 1
ATOM 761 O O . LEU A 1 93 ? -0.826 2.247 14.016 1.00 98.19 93 LEU A O 1
ATOM 765 N N . ALA A 1 94 ? -0.347 2.682 16.173 1.00 98.06 94 ALA A N 1
ATOM 766 C CA . ALA A 1 94 ? 0.768 3.588 15.900 1.00 98.06 94 ALA A CA 1
ATOM 767 C C . ALA A 1 94 ? 1.863 2.896 15.073 1.00 98.06 94 ALA A C 1
ATOM 769 O O . ALA A 1 94 ? 2.224 3.378 14.003 1.00 98.06 94 ALA A O 1
ATOM 770 N N . ALA A 1 95 ? 2.283 1.695 15.483 1.00 97.69 95 ALA A N 1
ATOM 771 C CA . ALA A 1 95 ? 3.268 0.916 14.736 1.00 97.69 95 ALA A CA 1
ATOM 772 C C . ALA A 1 95 ? 2.799 0.569 13.311 1.00 97.69 95 ALA A C 1
ATOM 774 O O . ALA A 1 95 ? 3.601 0.534 12.380 1.00 97.69 95 ALA A O 1
ATOM 775 N N . LYS A 1 96 ? 1.503 0.296 13.108 1.00 97.75 96 LYS A N 1
ATOM 776 C CA . LYS A 1 96 ? 0.956 0.063 11.763 1.00 97.75 96 LYS A CA 1
ATOM 777 C C . LYS A 1 96 ? 1.007 1.315 10.893 1.00 97.75 96 LYS A C 1
ATOM 779 O O . LYS A 1 96 ? 1.412 1.201 9.743 1.00 97.75 96 LYS A O 1
ATOM 784 N N . ILE A 1 97 ? 0.637 2.468 11.442 1.00 98.19 97 ILE A N 1
ATOM 785 C CA . ILE A 1 97 ? 0.674 3.753 10.732 1.00 98.19 97 ILE A CA 1
ATOM 786 C C . ILE A 1 97 ? 2.106 4.084 10.300 1.00 98.19 97 ILE A C 1
ATOM 788 O O . ILE A 1 97 ? 2.329 4.483 9.159 1.00 98.19 97 ILE A O 1
ATOM 792 N N . ASP A 1 98 ? 3.087 3.877 11.177 1.00 98.00 98 ASP A N 1
ATOM 793 C CA . ASP A 1 98 ? 4.490 4.143 10.849 1.00 98.00 98 ASP A CA 1
ATOM 794 C C . ASP A 1 98 ? 5.011 3.194 9.763 1.00 98.00 98 ASP A C 1
ATOM 796 O O . ASP A 1 98 ? 5.655 3.627 8.808 1.00 98.00 98 ASP A O 1
ATOM 800 N N . ASN A 1 99 ? 4.666 1.907 9.850 1.00 97.81 99 ASN A N 1
ATOM 801 C CA . ASN A 1 99 ? 5.023 0.936 8.816 1.00 97.81 99 ASN A CA 1
ATOM 802 C C . ASN A 1 99 ? 4.384 1.261 7.461 1.00 97.81 99 ASN A C 1
ATOM 804 O O . ASN A 1 99 ? 5.038 1.112 6.432 1.00 97.81 99 ASN A O 1
ATOM 808 N N . GLU A 1 100 ? 3.126 1.702 7.446 1.00 98.00 100 GLU A N 1
ATOM 809 C CA . GLU A 1 100 ? 2.421 2.096 6.224 1.00 98.00 100 GLU A CA 1
ATOM 810 C C . GLU A 1 100 ? 3.097 3.290 5.543 1.00 98.00 100 GLU A C 1
ATOM 812 O O . GLU A 1 100 ? 3.318 3.262 4.330 1.00 98.00 100 GLU A O 1
ATOM 817 N N . LYS A 1 101 ? 3.514 4.298 6.319 1.00 97.75 101 LYS A N 1
ATOM 818 C CA . LYS A 1 101 ? 4.281 5.440 5.800 1.00 97.75 101 LYS A CA 1
ATOM 819 C C . LYS A 1 101 ? 5.588 4.995 5.153 1.00 97.75 101 LYS A C 1
ATOM 821 O O . LYS A 1 101 ? 5.830 5.322 3.996 1.00 97.75 101 LYS A O 1
ATOM 826 N N . ILE A 1 102 ? 6.378 4.179 5.856 1.00 97.94 102 ILE A N 1
ATOM 827 C CA . ILE A 1 102 ? 7.649 3.647 5.336 1.00 97.94 102 ILE A CA 1
ATOM 828 C C . ILE A 1 102 ? 7.420 2.853 4.045 1.00 97.94 102 ILE A C 1
ATOM 830 O O . ILE A 1 102 ? 8.208 2.941 3.102 1.00 97.94 102 ILE A O 1
ATOM 834 N N . LEU A 1 103 ? 6.356 2.048 3.994 1.00 98.00 103 LEU A N 1
ATOM 835 C CA . LEU A 1 103 ? 6.041 1.255 2.811 1.00 98.00 103 LEU A CA 1
ATOM 836 C C . LEU A 1 103 ? 5.680 2.151 1.622 1.00 98.00 103 LEU A C 1
ATOM 838 O O . LEU A 1 103 ? 6.142 1.901 0.512 1.00 98.00 103 LEU A O 1
ATOM 842 N N . THR A 1 104 ? 4.906 3.205 1.870 1.00 98.19 104 THR A N 1
ATOM 843 C CA . THR A 1 104 ? 4.494 4.174 0.847 1.00 98.19 104 THR A CA 1
ATOM 844 C C . THR A 1 104 ? 5.703 4.915 0.280 1.00 98.19 104 THR A C 1
ATOM 846 O O . THR A 1 104 ? 5.903 4.915 -0.932 1.00 98.19 104 THR A O 1
ATOM 849 N N . GLU A 1 105 ? 6.591 5.420 1.141 1.00 98.19 105 GLU A N 1
ATOM 850 C CA . GLU A 1 105 ? 7.838 6.079 0.724 1.00 98.19 105 GLU A CA 1
ATOM 851 C C . GLU A 1 105 ? 8.725 5.164 -0.138 1.00 98.19 105 GLU A C 1
ATOM 853 O O . GLU A 1 105 ? 9.309 5.591 -1.138 1.00 98.19 105 GLU A O 1
ATOM 858 N N . ARG A 1 106 ? 8.807 3.872 0.211 1.00 98.19 106 ARG A N 1
ATOM 859 C CA . ARG A 1 106 ? 9.548 2.882 -0.586 1.00 98.19 106 ARG A CA 1
ATOM 860 C C . ARG A 1 106 ? 8.896 2.629 -1.938 1.00 98.19 106 ARG A C 1
ATOM 862 O O . ARG A 1 106 ? 9.607 2.549 -2.938 1.00 98.19 106 ARG A O 1
ATOM 869 N N . CYS A 1 107 ? 7.572 2.506 -1.984 1.00 98.19 107 CYS A N 1
ATOM 870 C CA . CYS A 1 107 ? 6.837 2.349 -3.236 1.00 98.19 107 CYS A CA 1
ATOM 871 C C . CYS A 1 107 ? 7.075 3.538 -4.176 1.00 98.19 107 CYS A C 1
ATOM 873 O O . CYS A 1 107 ? 7.357 3.323 -5.354 1.00 98.19 107 CYS A O 1
ATOM 875 N N . ASP A 1 108 ? 7.063 4.765 -3.655 1.00 98.12 108 ASP A N 1
ATOM 876 C CA . ASP A 1 108 ? 7.331 5.975 -4.438 1.00 98.12 108 ASP A CA 1
ATOM 877 C C . ASP A 1 108 ? 8.780 6.013 -4.954 1.00 98.12 108 ASP A C 1
ATOM 879 O O . ASP A 1 108 ? 9.042 6.311 -6.126 1.00 98.12 108 ASP A O 1
ATOM 883 N N . SER A 1 109 ? 9.745 5.627 -4.115 1.00 98.06 109 SER A N 1
ATOM 884 C CA . SER A 1 109 ? 11.150 5.491 -4.518 1.00 98.06 109 SER A CA 1
ATOM 885 C C . SER A 1 109 ? 11.341 4.444 -5.626 1.00 98.06 109 SER A C 1
ATOM 887 O O . SER A 1 109 ? 12.062 4.678 -6.601 1.00 98.06 109 SER A O 1
ATOM 889 N N . PHE A 1 110 ? 10.651 3.305 -5.546 1.00 98.19 110 PHE A N 1
ATOM 890 C CA . PHE A 1 110 ? 10.700 2.307 -6.612 1.00 98.19 110 PHE A CA 1
ATOM 891 C C . PHE A 1 110 ? 10.000 2.782 -7.882 1.00 98.19 110 PHE A C 1
ATOM 893 O O . PHE A 1 110 ? 10.541 2.588 -8.969 1.00 98.19 110 PHE A O 1
ATOM 900 N N . ALA A 1 111 ? 8.854 3.455 -7.774 1.00 98.25 111 ALA A N 1
ATOM 901 C CA . ALA A 1 111 ? 8.140 4.000 -8.925 1.00 98.25 111 ALA A CA 1
ATOM 902 C C . ALA A 1 111 ? 9.004 5.007 -9.703 1.00 98.25 111 ALA A C 1
ATOM 904 O O . ALA A 1 111 ? 9.105 4.927 -10.930 1.00 98.25 111 ALA A O 1
ATOM 905 N N . THR A 1 112 ? 9.693 5.908 -8.997 1.00 97.94 112 THR A N 1
ATOM 906 C CA . THR A 1 112 ? 10.619 6.874 -9.615 1.00 97.94 112 THR A CA 1
ATOM 907 C C . THR A 1 112 ? 11.824 6.191 -10.265 1.00 97.94 112 THR A C 1
ATOM 909 O O . THR A 1 112 ? 12.207 6.549 -11.381 1.00 97.94 112 THR A O 1
ATOM 912 N N . THR A 1 113 ? 12.382 5.164 -9.620 1.00 98.12 113 THR A N 1
ATOM 913 C CA . THR A 1 113 ? 13.495 4.367 -10.162 1.00 98.12 113 THR A CA 1
ATOM 914 C C . THR A 1 113 ? 13.084 3.597 -11.419 1.00 98.12 113 THR A C 1
ATOM 916 O O . THR A 1 113 ? 13.787 3.613 -12.426 1.00 98.12 113 THR A O 1
ATOM 919 N N . ILE A 1 114 ? 11.906 2.972 -11.423 1.00 98.25 114 ILE A N 1
ATOM 920 C CA . ILE A 1 114 ? 11.371 2.284 -12.607 1.00 98.25 114 ILE A CA 1
ATOM 921 C C . ILE A 1 114 ? 11.170 3.280 -13.752 1.00 98.25 114 ILE A C 1
ATOM 923 O O . ILE A 1 114 ? 11.564 3.002 -14.885 1.00 98.25 114 ILE A O 1
ATOM 927 N N . ALA A 1 115 ? 10.607 4.457 -13.472 1.00 98.19 115 ALA A N 1
ATOM 928 C CA . ALA A 1 115 ? 10.393 5.484 -14.486 1.00 98.19 115 ALA A CA 1
ATOM 929 C C . ALA A 1 115 ? 11.714 5.975 -15.110 1.00 98.19 115 ALA A C 1
ATOM 931 O O . ALA A 1 115 ? 11.787 6.170 -16.329 1.00 98.19 115 ALA A O 1
ATOM 932 N N . SER A 1 116 ? 12.770 6.142 -14.304 1.00 98.19 116 SER A N 1
ATOM 933 C CA . SER A 1 116 ? 14.092 6.536 -14.802 1.00 98.19 116 SER A CA 1
ATOM 934 C C . SER A 1 116 ? 14.732 5.434 -15.652 1.00 98.19 116 SER A C 1
ATOM 936 O O . SER A 1 116 ? 15.218 5.728 -16.747 1.00 98.19 116 SER A O 1
ATOM 938 N N . HIS A 1 117 ? 14.632 4.166 -15.237 1.00 98.31 117 HIS A N 1
ATOM 939 C CA . HIS A 1 117 ? 15.083 3.025 -16.037 1.00 98.31 117 HIS A CA 1
ATOM 940 C C . HIS A 1 117 ? 14.335 2.923 -17.368 1.00 98.31 117 HIS A C 1
ATOM 942 O O . HIS A 1 117 ? 14.968 2.847 -18.416 1.00 98.31 117 HIS A O 1
ATOM 948 N N . GLN A 1 118 ? 13.004 3.024 -17.367 1.00 98.25 118 GLN A N 1
ATOM 949 C CA . GLN A 1 118 ? 12.197 2.999 -18.594 1.00 98.25 118 GLN A CA 1
ATOM 950 C C . GLN A 1 118 ? 12.530 4.153 -19.546 1.00 98.25 118 GLN A C 1
ATOM 952 O O . GLN A 1 118 ? 12.449 4.016 -20.770 1.00 98.25 118 GLN A O 1
ATOM 957 N N . LYS A 1 119 ? 12.868 5.330 -19.011 1.00 98.25 119 LYS A N 1
ATOM 958 C CA . LYS A 1 119 ? 13.362 6.446 -19.823 1.00 98.25 119 LYS A CA 1
ATOM 959 C C . LYS A 1 119 ? 14.724 6.105 -20.435 1.00 98.25 119 LYS A C 1
ATOM 961 O O . LYS A 1 119 ? 14.879 6.241 -21.647 1.00 98.25 119 LYS A O 1
ATOM 966 N N . GLY A 1 120 ? 15.657 5.598 -19.630 1.00 98.31 120 GLY A N 1
ATOM 967 C CA . GLY A 1 120 ? 16.982 5.178 -20.090 1.00 98.31 120 GLY A CA 1
ATOM 968 C C . GLY A 1 120 ? 16.928 4.084 -21.158 1.00 98.31 120 GLY A C 1
ATOM 969 O O . GLY A 1 120 ? 17.615 4.182 -22.171 1.00 98.31 120 GLY A O 1
ATOM 970 N N . GLU A 1 121 ? 16.056 3.087 -20.999 1.00 98.44 121 GLU A N 1
ATOM 971 C CA . GLU A 1 121 ? 15.846 2.033 -21.997 1.00 98.44 121 GLU A CA 1
ATOM 972 C C . GLU A 1 121 ? 15.344 2.586 -23.330 1.00 98.44 121 GLU A C 1
ATOM 974 O O . GLU A 1 121 ? 15.813 2.172 -24.390 1.00 98.44 121 GLU A O 1
ATOM 979 N N . ARG A 1 122 ? 14.401 3.536 -23.297 1.00 98.19 122 ARG A N 1
ATOM 980 C CA . ARG A 1 122 ? 13.905 4.192 -24.514 1.00 98.19 122 ARG A CA 1
ATOM 981 C C . ARG A 1 122 ? 15.020 4.953 -25.218 1.00 98.19 122 ARG A C 1
ATOM 983 O O . ARG A 1 122 ? 15.209 4.777 -26.417 1.00 98.19 122 ARG A O 1
ATOM 990 N N . GLU A 1 123 ? 15.785 5.754 -24.483 1.00 98.38 123 GLU A N 1
ATOM 991 C CA . GLU A 1 123 ? 16.912 6.508 -25.042 1.00 98.38 123 GLU A CA 1
ATOM 992 C C . GLU A 1 123 ? 17.993 5.589 -25.624 1.00 98.38 123 GLU A C 1
ATOM 994 O O . GLU A 1 123 ? 18.492 5.843 -26.720 1.00 98.38 123 GLU A O 1
ATOM 999 N N . ALA A 1 124 ? 18.327 4.498 -24.930 1.00 98.31 124 ALA A N 1
ATOM 1000 C CA . ALA A 1 124 ? 19.284 3.507 -25.412 1.00 98.31 124 ALA A CA 1
ATOM 1001 C C . ALA A 1 124 ? 18.794 2.821 -26.694 1.00 98.31 124 ALA A C 1
ATOM 1003 O O . ALA A 1 124 ? 19.567 2.684 -27.641 1.00 98.31 124 ALA A O 1
ATOM 1004 N N . LYS A 1 125 ? 17.505 2.458 -26.766 1.00 98.25 125 LYS A N 1
ATOM 1005 C CA . LYS A 1 125 ? 16.890 1.894 -27.978 1.00 98.25 125 LYS A CA 1
ATOM 1006 C C . LYS A 1 125 ? 16.963 2.860 -29.157 1.00 98.25 125 LYS A C 1
ATOM 1008 O O . LYS A 1 125 ? 17.355 2.446 -30.244 1.00 98.25 125 LYS A O 1
ATOM 1013 N N . TYR A 1 126 ? 16.647 4.139 -28.947 1.00 98.25 126 TYR A N 1
ATOM 1014 C CA . TYR A 1 126 ? 16.755 5.145 -30.007 1.00 98.25 126 TYR A CA 1
ATOM 1015 C C . TYR A 1 126 ? 18.191 5.313 -30.501 1.00 98.25 126 TYR A C 1
ATOM 1017 O O . TYR A 1 126 ? 18.417 5.330 -31.707 1.00 98.25 126 TYR A O 1
ATOM 1025 N N . LYS A 1 127 ? 19.168 5.380 -29.588 1.00 98.25 127 LYS A N 1
ATOM 1026 C CA . LYS A 1 127 ? 20.587 5.464 -29.960 1.00 98.25 127 LYS A CA 1
ATOM 1027 C C . LYS A 1 127 ? 21.042 4.227 -30.728 1.00 98.25 127 LYS A C 1
ATOM 1029 O O . LYS A 1 127 ? 21.710 4.368 -31.741 1.00 98.25 127 LYS A O 1
ATOM 1034 N N . ALA A 1 128 ? 20.667 3.030 -30.278 1.00 98.12 128 ALA A N 1
ATOM 1035 C CA . ALA A 1 128 ? 21.001 1.792 -30.975 1.00 98.12 128 ALA A CA 1
ATOM 1036 C C . ALA A 1 128 ? 20.432 1.782 -32.402 1.00 98.12 128 ALA A C 1
ATOM 1038 O O . ALA A 1 128 ? 21.153 1.460 -33.339 1.00 98.12 128 ALA A O 1
ATOM 1039 N N . MET A 1 129 ? 19.177 2.205 -32.577 1.00 97.88 129 MET A N 1
ATOM 1040 C CA . MET A 1 129 ? 18.550 2.312 -33.897 1.00 97.88 129 MET A CA 1
ATOM 1041 C C . MET A 1 129 ? 19.253 3.340 -34.797 1.00 97.88 129 MET A C 1
ATOM 1043 O O . MET A 1 129 ? 19.514 3.053 -35.961 1.00 97.88 129 MET A O 1
ATOM 1047 N N . ASP A 1 130 ? 19.605 4.510 -34.260 1.00 98.00 130 ASP A N 1
ATOM 1048 C CA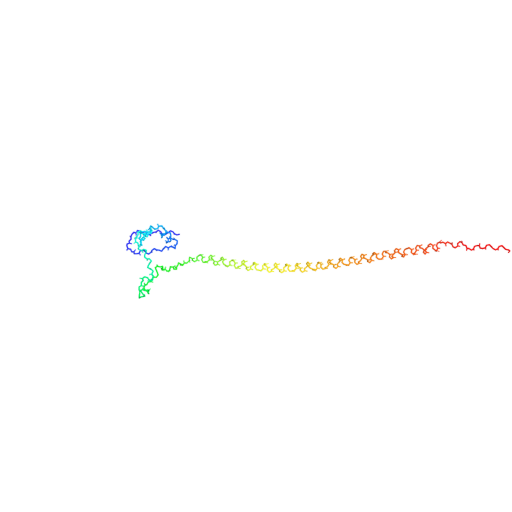 . ASP A 1 130 ? 20.369 5.537 -34.983 1.00 98.00 130 ASP A CA 1
ATOM 1049 C C . ASP A 1 130 ? 21.753 5.024 -35.417 1.00 98.00 130 ASP A C 1
ATOM 1051 O O . ASP A 1 130 ? 22.173 5.244 -36.553 1.00 98.00 130 ASP A O 1
ATOM 1055 N N . PHE A 1 131 ? 22.446 4.279 -34.550 1.00 97.38 131 PHE A N 1
ATOM 1056 C CA . PHE A 1 131 ? 23.722 3.650 -34.899 1.00 97.38 131 PHE A CA 1
ATOM 1057 C C . PHE A 1 131 ? 23.583 2.594 -35.995 1.00 97.38 131 PHE A C 1
ATOM 1059 O O . PHE A 1 131 ? 24.431 2.553 -36.882 1.00 97.38 131 PHE A O 1
ATOM 1066 N N . VAL A 1 132 ? 22.527 1.774 -35.967 1.00 97.94 132 VAL A N 1
ATOM 1067 C CA . VAL A 1 132 ? 22.258 0.791 -37.029 1.00 97.94 132 VAL A CA 1
ATOM 1068 C C . VAL A 1 132 ? 22.072 1.500 -38.371 1.00 97.94 132 VAL A C 1
ATOM 1070 O O . VAL A 1 132 ? 22.783 1.188 -39.317 1.00 97.94 132 VAL A O 1
ATOM 1073 N N . LEU A 1 133 ? 21.232 2.538 -38.427 1.00 97.50 133 LEU A N 1
ATOM 1074 C CA . LEU A 1 133 ? 21.006 3.307 -39.659 1.00 97.50 133 LEU A CA 1
ATOM 1075 C C . LEU A 1 133 ? 22.290 3.950 -40.204 1.00 97.50 133 LEU A C 1
ATOM 1077 O O . LEU A 1 133 ? 22.523 3.965 -41.413 1.00 97.50 133 LEU A O 1
ATOM 1081 N N . LYS A 1 134 ? 23.138 4.485 -39.319 1.00 97.62 134 LYS A N 1
ATOM 1082 C CA . LYS A 1 134 ? 24.434 5.057 -39.709 1.00 97.62 134 LYS A CA 1
ATOM 1083 C C . LYS A 1 134 ? 25.398 3.996 -40.226 1.00 97.62 134 LYS A C 1
ATOM 1085 O O . LYS A 1 134 ? 26.091 4.260 -41.204 1.00 97.62 134 LYS A O 1
ATOM 1090 N N . ASN A 1 135 ? 25.444 2.826 -39.594 1.00 97.50 135 ASN A N 1
ATOM 1091 C CA . ASN A 1 135 ? 26.276 1.719 -40.056 1.00 97.50 135 ASN A CA 1
ATOM 1092 C C . ASN A 1 135 ? 25.828 1.231 -41.434 1.00 97.50 135 ASN A C 1
ATOM 1094 O O . ASN A 1 135 ? 26.669 1.147 -42.322 1.00 97.50 135 ASN A O 1
ATOM 1098 N N . ASP A 1 136 ? 24.526 1.031 -41.646 1.00 97.81 136 ASP A N 1
ATOM 1099 C CA . ASP A 1 136 ? 23.979 0.616 -42.944 1.00 97.81 136 ASP A CA 1
ATOM 1100 C C . ASP A 1 136 ? 24.346 1.624 -44.046 1.00 97.81 136 ASP A C 1
ATOM 1102 O O . ASP A 1 136 ? 24.799 1.257 -45.131 1.00 97.81 136 ASP A O 1
ATOM 1106 N N . PHE A 1 137 ? 24.218 2.925 -43.759 1.00 97.62 137 PHE A N 1
ATOM 1107 C CA . PHE A 1 137 ? 24.632 3.977 -44.688 1.00 97.62 137 PHE A CA 1
ATOM 1108 C C . PHE A 1 137 ? 26.135 3.918 -44.997 1.00 97.62 137 PHE A C 1
ATOM 1110 O O . PHE A 1 137 ? 26.541 4.009 -46.159 1.00 97.62 137 PHE A O 1
ATOM 1117 N N . LEU A 1 138 ? 26.971 3.757 -43.969 1.00 97.31 138 LEU A N 1
ATOM 1118 C CA . LEU A 1 138 ? 28.420 3.670 -44.133 1.00 97.31 138 LEU A CA 1
ATOM 1119 C C . LEU A 1 138 ? 28.834 2.428 -44.929 1.00 97.31 138 LEU A C 1
ATOM 1121 O O . LEU A 1 138 ? 29.737 2.531 -45.757 1.00 97.31 138 LEU A O 1
ATOM 1125 N N . GLU A 1 139 ? 28.177 1.284 -44.737 1.00 97.56 139 GLU A N 1
ATOM 1126 C CA . GLU A 1 139 ? 28.425 0.069 -45.521 1.00 97.56 139 GLU A CA 1
ATOM 1127 C C . GLU A 1 139 ? 28.166 0.297 -47.014 1.00 97.56 139 GLU A C 1
ATOM 1129 O O . GLU A 1 139 ? 29.029 -0.009 -47.842 1.00 97.56 139 GLU A O 1
ATOM 1134 N N . VAL A 1 140 ? 27.046 0.940 -47.359 1.00 97.62 140 VAL A N 1
ATOM 1135 C CA . VAL A 1 140 ? 26.705 1.289 -48.749 1.00 97.62 140 VAL A CA 1
ATOM 1136 C C . VAL A 1 140 ? 27.768 2.199 -49.376 1.00 97.62 140 VAL A C 1
ATOM 1138 O O . VAL A 1 140 ? 28.200 1.968 -50.511 1.00 97.62 140 VAL A O 1
ATOM 1141 N N . VAL A 1 141 ? 28.220 3.222 -48.643 1.00 97.88 141 VAL A N 1
ATOM 1142 C CA . VAL A 1 141 ? 29.263 4.152 -49.111 1.00 97.88 141 VAL A CA 1
ATOM 1143 C C . VAL A 1 141 ? 30.598 3.431 -49.289 1.00 97.88 141 VAL A C 1
ATOM 1145 O O . VAL A 1 141 ? 31.247 3.582 -50.325 1.00 97.88 141 VAL A O 1
ATOM 1148 N N . MET A 1 142 ? 31.001 2.606 -48.319 1.00 97.62 142 MET A N 1
ATOM 1149 C CA . MET A 1 142 ? 32.233 1.822 -48.414 1.00 97.62 142 MET A CA 1
ATOM 1150 C C . MET A 1 142 ? 32.216 0.888 -49.624 1.00 97.62 142 MET A C 1
ATOM 1152 O O . MET A 1 142 ? 33.219 0.783 -50.332 1.00 97.62 142 MET A O 1
ATOM 1156 N N . ASP A 1 143 ? 31.090 0.235 -49.900 1.00 97.69 143 ASP A N 1
ATOM 1157 C CA . ASP A 1 143 ? 30.954 -0.649 -51.053 1.00 97.69 143 ASP A CA 1
ATOM 1158 C C . ASP A 1 143 ? 30.967 0.103 -52.388 1.00 97.69 143 ASP A C 1
ATOM 1160 O O . ASP A 1 143 ? 31.515 -0.407 -53.372 1.00 97.69 143 ASP A O 1
ATOM 1164 N N . ALA A 1 144 ? 30.431 1.326 -52.439 1.00 97.19 144 ALA A N 1
ATOM 1165 C CA . ALA A 1 144 ? 30.578 2.213 -53.592 1.00 97.19 144 ALA A CA 1
ATOM 1166 C C . ALA A 1 144 ? 32.051 2.592 -53.828 1.00 97.19 144 ALA A C 1
ATOM 1168 O O . ALA A 1 144 ? 32.581 2.309 -54.903 1.00 97.19 144 ALA A O 1
ATOM 1169 N N . CYS A 1 145 ? 32.755 3.095 -52.809 1.00 96.88 145 CYS A N 1
ATOM 1170 C CA . CYS A 1 145 ? 34.176 3.443 -52.924 1.00 96.88 145 CYS A CA 1
ATOM 1171 C C . CYS A 1 145 ? 35.043 2.231 -53.300 1.00 96.88 145 CYS A C 1
ATOM 1173 O O . CYS A 1 145 ? 35.958 2.332 -54.118 1.00 96.88 145 CYS A O 1
ATOM 1175 N N . ARG A 1 146 ? 34.749 1.045 -52.749 1.00 97.06 146 ARG A N 1
ATOM 1176 C CA . ARG A 1 146 ? 35.436 -0.202 -53.122 1.00 97.06 146 ARG A CA 1
ATOM 1177 C C . ARG A 1 146 ? 35.223 -0.562 -54.592 1.00 97.06 146 ARG A C 1
ATOM 1179 O O . ARG A 1 146 ? 36.139 -1.107 -55.207 1.00 97.06 146 ARG A O 1
ATOM 1186 N N . ARG A 1 147 ? 34.038 -0.306 -55.162 1.00 96.19 147 ARG A N 1
ATOM 1187 C CA . ARG A 1 147 ? 33.778 -0.509 -56.599 1.00 96.19 147 ARG A CA 1
ATOM 1188 C C . ARG A 1 147 ? 34.599 0.457 -57.449 1.00 96.19 147 ARG A C 1
ATOM 1190 O O . ARG A 1 147 ? 35.324 -0.014 -58.320 1.00 96.19 147 ARG A O 1
ATOM 1197 N N . GLU A 1 148 ? 34.576 1.744 -57.127 1.00 96.06 148 GLU A N 1
ATOM 1198 C CA . GLU A 1 148 ? 35.337 2.777 -57.847 1.00 96.06 148 GLU A CA 1
ATOM 1199 C C . GLU A 1 148 ? 36.850 2.521 -57.814 1.00 96.06 148 GLU A C 1
ATOM 1201 O O . GLU A 1 148 ? 37.536 2.639 -58.831 1.00 96.06 148 GLU A O 1
ATOM 1206 N N . LEU A 1 149 ? 37.384 2.091 -56.664 1.00 95.44 149 LEU A N 1
ATOM 1207 C CA . LEU A 1 149 ? 38.791 1.702 -56.537 1.00 95.44 149 LEU A CA 1
ATOM 1208 C C . LEU A 1 149 ? 39.137 0.499 -57.418 1.00 95.44 149 LEU A C 1
ATOM 1210 O O . LEU A 1 149 ? 40.195 0.484 -58.047 1.00 95.44 149 LEU A O 1
ATOM 1214 N N . ARG A 1 150 ? 38.259 -0.511 -57.493 1.00 94.38 150 ARG A N 1
ATOM 1215 C CA . ARG A 1 150 ? 38.461 -1.666 -58.384 1.00 94.38 150 ARG A CA 1
ATOM 1216 C C . ARG A 1 150 ? 38.448 -1.257 -59.855 1.00 94.38 150 ARG A C 1
ATOM 1218 O O . ARG A 1 150 ? 39.259 -1.769 -60.620 1.00 94.38 150 ARG A O 1
ATOM 1225 N N . GLU A 1 151 ? 37.553 -0.359 -60.252 1.00 93.56 151 GLU A N 1
ATOM 1226 C CA . GLU A 1 151 ? 37.477 0.159 -61.624 1.00 93.56 151 GLU A CA 1
ATOM 1227 C C . GLU A 1 151 ? 38.715 0.983 -61.986 1.00 93.56 151 GLU A C 1
ATOM 1229 O O . GLU A 1 151 ? 39.360 0.718 -62.999 1.00 93.56 151 GLU A O 1
ATOM 1234 N N . SER A 1 152 ? 39.117 1.901 -61.106 1.00 91.62 152 SER A N 1
ATOM 1235 C CA . SER A 1 152 ? 40.328 2.711 -61.279 1.00 91.62 152 SER A CA 1
ATOM 1236 C C . SER A 1 152 ? 41.584 1.843 -61.365 1.00 91.62 152 SER A C 1
ATOM 1238 O O . SER A 1 152 ? 42.464 2.094 -62.183 1.00 91.62 152 SER A O 1
ATOM 1240 N N . ARG A 1 153 ? 41.657 0.770 -60.566 1.00 92.75 153 ARG A N 1
ATOM 1241 C CA . ARG A 1 153 ? 42.764 -0.189 -60.611 1.00 92.75 153 ARG A CA 1
ATOM 1242 C C . ARG A 1 153 ? 42.849 -0.921 -61.952 1.00 92.75 153 ARG A C 1
ATOM 1244 O O . ARG A 1 153 ? 43.943 -1.028 -62.495 1.00 92.75 153 ARG A O 1
ATOM 1251 N N . LYS A 1 154 ? 41.717 -1.362 -62.516 1.00 89.25 154 LYS A N 1
ATOM 1252 C CA . LYS A 1 154 ? 41.680 -1.987 -63.853 1.00 89.25 154 LYS A CA 1
ATOM 1253 C C . LYS A 1 154 ? 42.207 -1.045 -64.938 1.00 89.25 154 LYS A C 1
ATOM 1255 O O . LYS A 1 154 ? 42.982 -1.479 -65.779 1.00 89.25 154 LYS A O 1
ATOM 1260 N N . MET A 1 155 ? 41.856 0.242 -64.875 1.00 82.19 155 MET A N 1
ATOM 1261 C CA . MET A 1 155 ? 42.339 1.258 -65.824 1.00 82.19 155 MET A CA 1
ATOM 1262 C C . MET A 1 155 ? 43.858 1.483 -65.761 1.00 82.19 155 MET A C 1
ATOM 1264 O O . MET A 1 155 ? 44.463 1.874 -66.755 1.00 82.19 155 MET A O 1
ATOM 1268 N N . VAL A 1 156 ? 44.480 1.264 -64.597 1.00 84.06 156 VAL A N 1
ATOM 1269 C CA . VAL A 1 156 ? 45.941 1.354 -64.424 1.00 84.06 156 VAL A CA 1
ATOM 1270 C C . VAL A 1 156 ? 46.638 0.061 -64.860 1.00 84.06 156 VAL A C 1
ATOM 1272 O O . VAL A 1 156 ? 47.740 0.113 -65.402 1.00 84.06 156 VAL A O 1
ATOM 1275 N N . GLU A 1 157 ? 46.011 -1.092 -64.617 1.00 77.75 157 GLU A N 1
ATOM 1276 C CA . GLU A 1 157 ? 46.567 -2.414 -64.932 1.00 77.75 157 GLU A CA 1
ATOM 1277 C C . GLU A 1 157 ? 46.391 -2.818 -66.410 1.00 77.75 157 GLU A C 1
ATOM 1279 O O . GLU A 1 157 ? 47.142 -3.673 -66.876 1.00 77.75 157 GLU A O 1
ATOM 1284 N N . GLU A 1 158 ? 45.477 -2.206 -67.177 1.00 63.41 158 GLU A N 1
ATOM 1285 C CA . GLU A 1 158 ? 45.403 -2.389 -68.634 1.00 63.41 158 GLU A CA 1
ATOM 1286 C C . GLU A 1 158 ? 46.591 -1.697 -69.338 1.00 63.41 158 GLU A C 1
ATOM 1288 O O . GLU A 1 158 ? 46.659 -0.464 -69.401 1.00 63.41 158 GLU A O 1
ATOM 1293 N N . PRO A 1 159 ? 47.551 -2.446 -69.920 1.00 57.47 159 PRO A N 1
ATOM 1294 C CA . PRO A 1 159 ? 48.633 -1.828 -70.666 1.00 57.47 159 PRO A CA 1
ATOM 1295 C C . PRO A 1 159 ? 48.058 -1.174 -71.924 1.00 57.47 159 PRO A C 1
ATOM 1297 O O . PRO A 1 159 ? 47.315 -1.815 -72.672 1.00 57.47 159 PRO A O 1
ATOM 1300 N N . LYS A 1 160 ? 48.457 0.080 -72.196 1.00 60.88 160 LYS A N 1
ATOM 1301 C CA . LYS A 1 160 ? 48.240 0.788 -73.471 1.00 60.88 160 LYS A CA 1
ATOM 1302 C C . LYS A 1 160 ? 48.836 -0.017 -74.631 1.00 60.88 160 LYS A C 1
ATOM 1304 O O . LYS A 1 160 ? 49.918 0.264 -75.139 1.00 60.88 160 LYS A O 1
ATOM 1309 N N . SER A 1 161 ? 48.125 -1.042 -75.066 1.00 60.19 161 SER A N 1
ATOM 1310 C CA . SER A 1 161 ? 48.470 -1.898 -76.187 1.00 60.19 161 SER A CA 1
ATOM 1311 C C . SER A 1 161 ? 47.940 -1.277 -77.474 1.00 60.19 161 SER A C 1
ATOM 1313 O O . SER A 1 161 ? 47.072 -1.840 -78.123 1.00 60.19 161 SER A O 1
ATOM 1315 N N . ARG A 1 162 ? 48.449 -0.096 -77.859 1.00 54.88 162 ARG A N 1
ATOM 1316 C CA . ARG A 1 162 ? 48.449 0.379 -79.259 1.00 54.88 162 ARG A CA 1
ATOM 1317 C C . ARG A 1 162 ? 49.090 1.758 -79.394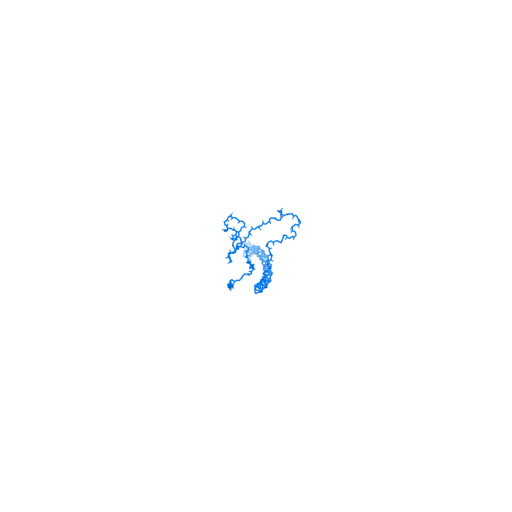 1.00 54.88 162 ARG A C 1
ATOM 1319 O O . ARG A 1 162 ? 48.409 2.770 -79.361 1.00 54.88 162 ARG A O 1
ATOM 1326 N N . THR A 1 163 ? 50.391 1.755 -79.658 1.00 52.88 163 THR A N 1
ATOM 1327 C CA . THR A 1 163 ? 51.013 2.609 -80.687 1.00 52.88 163 THR A CA 1
ATOM 1328 C C . THR A 1 163 ? 52.374 2.017 -81.054 1.00 52.88 163 THR A C 1
ATOM 1330 O O . THR A 1 163 ? 53.431 2.563 -80.772 1.00 52.88 163 THR A O 1
ATOM 1333 N N . ARG A 1 164 ? 52.357 0.855 -81.714 1.00 53.66 164 ARG A N 1
ATOM 1334 C CA . ARG A 1 164 ? 53.393 0.530 -82.702 1.00 53.66 164 ARG A CA 1
ATOM 1335 C C . ARG A 1 164 ? 52.775 0.773 -84.073 1.00 53.66 164 ARG A C 1
ATOM 1337 O O . ARG A 1 164 ? 52.293 -0.156 -84.712 1.00 53.66 164 ARG A O 1
ATOM 1344 N N . TYR A 1 165 ? 52.714 2.044 -84.470 1.00 51.50 165 TYR A N 1
ATOM 1345 C CA . TYR A 1 165 ? 52.552 2.378 -85.879 1.00 51.50 165 TYR A CA 1
ATOM 1346 C C . TYR A 1 165 ? 53.892 2.089 -86.548 1.00 51.50 165 TYR A C 1
ATOM 1348 O O . TYR A 1 165 ? 54.884 2.777 -86.323 1.00 51.50 165 TYR A O 1
ATOM 1356 N N . TRP A 1 166 ? 53.910 0.995 -87.299 1.00 53.72 166 TRP A N 1
ATOM 1357 C CA . TRP A 1 166 ? 54.913 0.717 -88.308 1.00 53.72 166 TRP A CA 1
ATOM 1358 C C . TRP A 1 166 ? 54.845 1.822 -89.364 1.00 53.72 166 TRP A C 1
ATOM 1360 O O . TRP A 1 166 ? 53.822 1.977 -90.026 1.00 53.72 166 TRP A O 1
ATOM 1370 N N . GLY A 1 167 ? 55.927 2.578 -89.510 1.00 46.91 167 GLY A N 1
ATOM 1371 C CA . GLY A 1 167 ? 56.186 3.423 -90.667 1.00 46.91 167 GLY A CA 1
ATOM 1372 C C . GLY A 1 167 ? 57.482 2.954 -91.307 1.00 46.91 167 GLY A C 1
ATOM 1373 O O . GLY A 1 167 ? 58.540 3.483 -90.993 1.00 46.91 167 GLY A O 1
ATOM 1374 N N . ASN A 1 168 ? 57.390 1.915 -92.139 1.00 48.91 168 ASN A N 1
ATOM 1375 C CA . ASN A 1 168 ? 58.418 1.608 -93.128 1.00 48.91 168 ASN A CA 1
ATOM 1376 C C . ASN A 1 168 ? 58.414 2.731 -94.171 1.00 48.91 168 ASN A C 1
ATOM 1378 O O . ASN A 1 168 ? 57.403 2.900 -94.853 1.00 48.91 168 ASN A O 1
ATOM 1382 N N . MET A 1 169 ? 59.535 3.433 -94.312 1.00 39.56 169 MET A N 1
ATOM 1383 C CA . MET A 1 169 ? 60.099 3.872 -95.593 1.00 39.56 169 MET A CA 1
ATOM 1384 C C . MET A 1 169 ? 61.557 4.262 -95.389 1.00 39.56 169 MET A C 1
ATOM 1386 O O . MET A 1 169 ? 61.825 5.023 -94.435 1.00 39.56 169 MET A O 1
#

Sequence (169 aa):
MAINGHKGSSWLYWHIYCNNCINDYVAASPKKGFSGKCPDCRATFRLIASDPSDLPEEYHPFFVSSVRRVYIENNNEDRDKLEHKVKHLKERLAAKIDNEKILTERCDSFATTIASHQKGEREAKYKAMDFVLKNDFLEVVMDACRRELRESRKMVEEPKSRTRYWGNM

Radius of gyration: 54.81 Å; chains: 1; bounding box: 114×35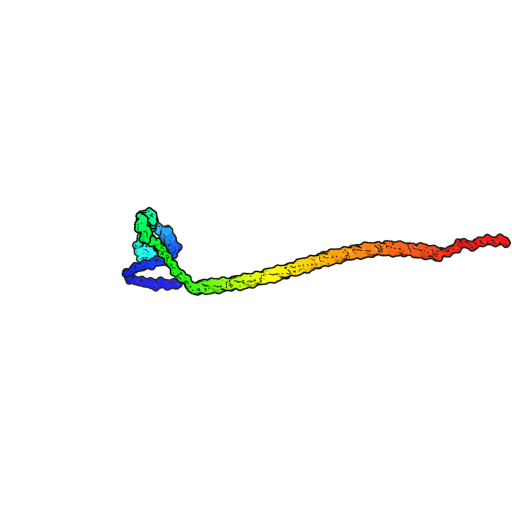×155 Å

pLDDT: mean 76.38, std 20.64, range [31.92, 98.44]

Organism: NCBI:txid179855

Foldseek 3Di:
DDDDDDDDDDDDDDDDDDPVVVVVQVVPDPPPFQWDADPPPRDIDGNDPDDLVVDDPVCSVVPDPPDDDDDDPDDVVVVVVVVVVVVVVVVVVVVVVVVVVVVVVVVVVVVVVVVVVVVVVVVVVVVVVVVVVVVVVVVVVVVVVVVVVVVVVVVVPDPPPDDPPDDDD

InterPro domains:
  IPR013083 Zinc finger, RING/FYVE/PHD-type [G3DSA:3.30.40.10] (14-126)